Protein AF-A0A382D5P3-F1 (afdb_monomer_lite)

Sequence (60 aa):
MNQFKFGLNTSTIRPSGLMDKIKIAASAGYEAIELWNDDLTAYEEDGGSLADVKSALEDH

pLDDT: mean 95.72, std 7.36, range [55.84, 98.56]

Foldseek 3Di:
DDPDFAEDELVVPPPDALLVSLVVCVVVPGPHYDDDPVRQVVCVVVPHDVVVVVVSNVVD

Structure (mmCIF, N/CA/C/O backbone):
data_AF-A0A382D5P3-F1
#
_entry.id   AF-A0A382D5P3-F1
#
loop_
_atom_site.group_PDB
_atom_site.id
_atom_site.type_symbol
_atom_site.label_atom_id
_atom_site.label_alt_id
_atom_site.label_comp_id
_atom_site.label_asym_id
_atom_site.label_entity_id
_atom_site.label_seq_id
_atom_site.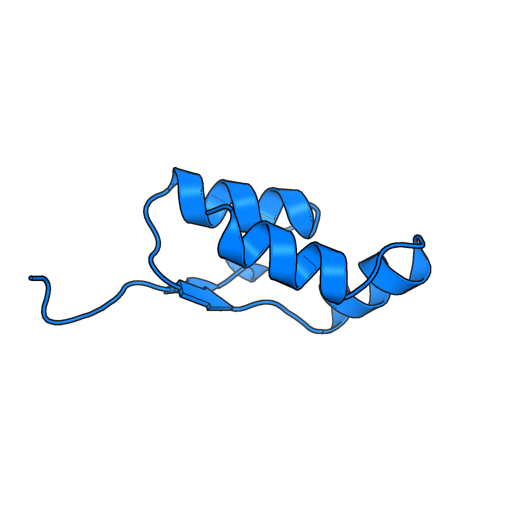pdbx_PDB_ins_code
_atom_site.Cartn_x
_atom_site.Cartn_y
_atom_site.Cartn_z
_atom_site.occupancy
_atom_site.B_iso_or_equiv
_atom_site.auth_seq_id
_atom_site.auth_comp_id
_atom_site.auth_asym_id
_atom_site.auth_atom_id
_atom_site.pdbx_PDB_model_num
ATOM 1 N N . MET A 1 1 ? -17.453 2.025 20.061 1.00 55.84 1 MET A N 1
ATOM 2 C CA . MET A 1 1 ? -16.133 1.798 19.438 1.00 55.84 1 MET A CA 1
ATOM 3 C C . MET A 1 1 ? -15.900 0.303 19.433 1.00 55.84 1 MET A C 1
ATOM 5 O O . MET A 1 1 ? -16.060 -0.306 20.487 1.00 55.84 1 MET A O 1
ATOM 9 N N . ASN A 1 2 ? -15.650 -0.287 18.265 1.00 63.41 2 ASN A N 1
ATOM 10 C CA . ASN A 1 2 ? -15.385 -1.719 18.164 1.00 63.41 2 ASN A CA 1
ATOM 11 C C . ASN A 1 2 ? -14.099 -2.052 18.930 1.00 63.41 2 ASN A C 1
ATOM 13 O O . ASN A 1 2 ? -13.121 -1.314 18.857 1.00 63.41 2 ASN A O 1
ATOM 17 N N . GLN A 1 3 ? -14.109 -3.152 19.680 1.00 84.56 3 GLN A N 1
ATOM 18 C CA . GLN A 1 3 ? -12.961 -3.578 20.487 1.00 84.56 3 GLN A CA 1
ATOM 19 C C . GLN A 1 3 ? -11.792 -4.091 19.619 1.00 84.56 3 GLN A C 1
ATOM 21 O O . GLN A 1 3 ? -10.674 -4.227 20.108 1.00 84.56 3 GLN A O 1
ATOM 26 N N . PHE A 1 4 ? -12.048 -4.340 18.328 1.00 88.19 4 PHE A N 1
ATOM 27 C CA . PHE A 1 4 ? -11.095 -4.858 17.353 1.00 88.19 4 PHE A CA 1
ATOM 28 C C . PHE A 1 4 ? -11.188 -4.077 16.045 1.00 88.19 4 PHE A C 1
ATOM 30 O O . PHE A 1 4 ? -12.292 -3.796 15.577 1.00 88.19 4 PHE A O 1
ATOM 37 N N . LYS A 1 5 ? -10.025 -3.790 15.459 1.00 92.25 5 LYS A N 1
ATOM 38 C CA . LYS A 1 5 ? -9.897 -3.279 14.095 1.00 92.25 5 LYS A CA 1
ATOM 39 C C . LYS A 1 5 ? -9.752 -4.449 13.137 1.00 92.25 5 LYS A C 1
ATOM 41 O O . LYS A 1 5 ? -8.956 -5.354 13.396 1.00 92.25 5 LYS A O 1
ATOM 46 N N . PHE A 1 6 ? -10.492 -4.425 12.037 1.00 94.12 6 PHE A N 1
ATOM 47 C CA . PHE A 1 6 ? -10.335 -5.420 10.983 1.00 94.12 6 PHE A CA 1
ATOM 48 C C . PHE A 1 6 ? -9.272 -4.966 9.986 1.00 94.12 6 PHE A C 1
ATOM 50 O O . PHE A 1 6 ? -9.330 -3.844 9.484 1.00 94.12 6 PHE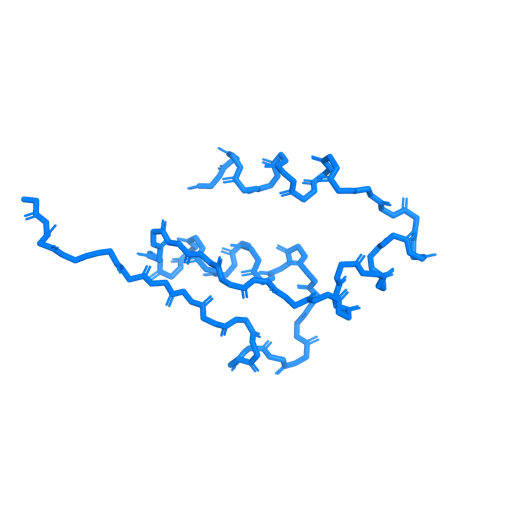 A O 1
ATOM 57 N N . GLY A 1 7 ? -8.319 -5.854 9.698 1.00 96.88 7 GLY A N 1
ATOM 58 C CA . GLY A 1 7 ? -7.301 -5.660 8.671 1.00 96.88 7 GLY A CA 1
ATOM 59 C C . GLY A 1 7 ? -7.539 -6.554 7.458 1.00 96.88 7 GLY A C 1
ATOM 60 O O . GLY A 1 7 ? -7.919 -7.714 7.624 1.00 96.88 7 GLY A O 1
ATOM 61 N N . LEU A 1 8 ? -7.310 -6.033 6.250 1.00 98.25 8 LEU A N 1
ATOM 62 C CA . LEU A 1 8 ? -7.360 -6.829 5.023 1.00 98.25 8 LEU A CA 1
ATOM 63 C C . LEU A 1 8 ? -5.968 -7.336 4.640 1.00 98.25 8 LEU A C 1
ATOM 65 O O . LEU A 1 8 ? -5.075 -6.543 4.341 1.00 98.25 8 LEU A O 1
ATOM 69 N N . ASN A 1 9 ? -5.809 -8.659 4.553 1.00 98.50 9 ASN A N 1
ATOM 70 C CA . ASN A 1 9 ? -4.657 -9.259 3.888 1.00 98.50 9 ASN A CA 1
ATOM 71 C C . ASN A 1 9 ? -4.844 -9.198 2.370 1.00 98.50 9 ASN A C 1
ATOM 73 O O . ASN A 1 9 ? -5.722 -9.863 1.808 1.00 98.50 9 ASN A O 1
ATOM 77 N N . THR A 1 10 ? -3.990 -8.426 1.699 1.00 98.38 10 THR A N 1
ATOM 78 C CA . THR A 1 10 ? -4.111 -8.156 0.259 1.00 98.38 10 THR A CA 1
ATOM 79 C C . THR A 1 10 ? -3.816 -9.357 -0.645 1.00 98.38 10 THR A C 1
ATOM 81 O O . THR A 1 10 ? -4.155 -9.319 -1.830 1.00 98.38 10 THR A O 1
ATOM 84 N N . SER A 1 11 ? -3.287 -10.470 -0.115 1.00 97.75 11 SER A N 1
ATOM 85 C CA . SER A 1 11 ? -3.195 -11.732 -0.870 1.00 97.75 11 SER A CA 1
ATOM 86 C C . SER A 1 11 ? -4.573 -12.291 -1.248 1.00 97.75 11 SER A C 1
ATOM 88 O O . SER A 1 11 ? -4.699 -12.934 -2.288 1.00 97.75 11 SER A O 1
ATOM 90 N N . THR A 1 12 ? -5.614 -11.962 -0.474 1.00 98.06 12 THR A N 1
ATOM 91 C CA . THR A 1 12 ? -7.011 -12.381 -0.700 1.00 98.06 12 THR A CA 1
ATOM 92 C C . THR A 1 12 ? -7.614 -11.791 -1.980 1.00 98.06 12 THR A C 1
ATOM 94 O O . THR A 1 12 ? -8.580 -12.330 -2.509 1.00 98.06 12 THR A O 1
ATOM 97 N N . ILE A 1 13 ? -7.051 -10.688 -2.484 1.00 97.56 13 ILE A N 1
ATOM 98 C CA . ILE A 1 13 ? -7.568 -9.933 -3.638 1.00 97.56 13 ILE A CA 1
ATOM 99 C C . ILE A 1 13 ? -6.558 -9.858 -4.795 1.00 97.56 13 ILE A C 1
ATOM 101 O O . ILE A 1 13 ? -6.594 -8.947 -5.619 1.00 97.56 13 ILE A O 1
ATOM 105 N N . ARG A 1 14 ? -5.634 -10.822 -4.889 1.00 96.44 14 ARG A N 1
ATOM 106 C CA . ARG A 1 14 ? -4.820 -10.996 -6.105 1.00 96.44 14 ARG A CA 1
ATOM 107 C C . ARG A 1 14 ? -5.740 -11.350 -7.295 1.00 96.44 14 ARG A C 1
ATOM 109 O O . ARG A 1 14 ? -6.691 -12.106 -7.101 1.00 96.44 14 ARG A O 1
ATOM 116 N N . PRO A 1 15 ? -5.476 -10.841 -8.517 1.00 96.38 15 PRO A N 1
ATOM 117 C CA . PRO A 1 15 ? -4.247 -10.181 -8.966 1.00 96.38 15 PRO A CA 1
ATOM 118 C C . PRO A 1 15 ? -4.302 -8.637 -8.998 1.00 96.38 15 PRO A C 1
ATOM 120 O O . PRO A 1 15 ? -3.540 -8.040 -9.749 1.00 96.38 15 PRO A O 1
ATOM 123 N N . SER A 1 16 ? -5.189 -7.973 -8.243 1.00 97.88 16 SER A N 1
ATOM 124 C CA . SER A 1 16 ? -5.310 -6.502 -8.274 1.00 97.88 16 SER A CA 1
ATOM 125 C C . SER A 1 16 ? -3.977 -5.779 -8.020 1.00 97.88 16 SER A C 1
ATOM 127 O O . SER A 1 16 ? -3.159 -6.243 -7.221 1.00 97.88 16 SER A O 1
ATOM 129 N N . GLY A 1 17 ? -3.777 -4.628 -8.673 1.00 97.44 17 GLY A N 1
ATOM 130 C CA . GLY A 1 17 ? -2.589 -3.790 -8.479 1.00 97.44 17 GLY A CA 1
ATOM 131 C C . GLY A 1 17 ? -2.515 -3.189 -7.072 1.00 97.44 17 GLY A C 1
ATOM 132 O O . GLY A 1 17 ? -3.528 -3.096 -6.377 1.00 97.44 17 GLY A O 1
ATOM 133 N N . LEU A 1 18 ? -1.320 -2.769 -6.644 1.00 98.31 18 LEU A N 1
ATOM 134 C CA . LEU A 1 18 ? -1.072 -2.256 -5.289 1.00 98.31 18 LEU A CA 1
ATOM 135 C C . LEU A 1 18 ? -2.018 -1.106 -4.900 1.00 98.31 18 LEU A C 1
ATOM 137 O O . LEU A 1 18 ? -2.658 -1.161 -3.851 1.00 98.31 18 LEU A O 1
ATOM 141 N N . MET A 1 19 ? -2.158 -0.099 -5.764 1.00 98.00 19 MET A N 1
ATOM 142 C CA . MET A 1 19 ? -3.004 1.069 -5.483 1.00 98.00 19 MET A CA 1
ATOM 143 C C . MET A 1 19 ? -4.494 0.708 -5.439 1.00 98.00 19 MET A C 1
ATOM 145 O O . MET A 1 19 ? -5.234 1.192 -4.582 1.00 98.00 19 MET A O 1
ATOM 149 N N . ASP A 1 20 ? -4.930 -0.215 -6.301 1.00 98.31 20 ASP A N 1
ATOM 150 C CA . ASP A 1 20 ? -6.301 -0.727 -6.274 1.00 98.31 20 ASP A CA 1
ATOM 151 C C . ASP A 1 20 ? -6.580 -1.511 -4.990 1.00 98.31 20 ASP A C 1
ATOM 153 O O . ASP A 1 20 ? -7.654 -1.371 -4.412 1.00 98.31 20 ASP A O 1
ATOM 157 N N . LYS A 1 21 ? -5.616 -2.303 -4.502 1.00 98.56 21 LYS A N 1
ATOM 158 C CA . LYS A 1 21 ? -5.742 -3.045 -3.238 1.00 98.56 21 LYS A CA 1
ATOM 159 C C . LYS A 1 21 ? -5.985 -2.107 -2.053 1.00 98.56 21 LYS A C 1
ATOM 161 O O . LYS A 1 21 ? -6.851 -2.405 -1.230 1.00 98.56 21 LYS A O 1
ATOM 166 N N . ILE A 1 22 ? -5.277 -0.976 -1.994 1.00 98.50 22 ILE A N 1
ATOM 167 C CA . ILE A 1 22 ? -5.469 0.056 -0.961 1.00 98.50 22 ILE A CA 1
ATOM 168 C C . ILE A 1 22 ? -6.887 0.636 -1.049 1.00 98.50 22 ILE A C 1
ATOM 170 O O . ILE A 1 22 ? -7.636 0.605 -0.070 1.00 98.50 22 ILE A O 1
ATOM 174 N N . LYS A 1 23 ? -7.305 1.061 -2.246 1.00 98.25 23 LYS A N 1
ATOM 175 C CA . LYS A 1 23 ? -8.650 1.600 -2.486 1.00 98.25 23 LYS A CA 1
ATOM 176 C C . LYS A 1 23 ? -9.762 0.601 -2.148 1.00 98.25 23 LYS A C 1
ATOM 178 O O . LYS A 1 23 ? -10.792 0.988 -1.593 1.00 98.25 23 LYS A O 1
ATOM 183 N N . ILE A 1 24 ? -9.582 -0.676 -2.487 1.00 98.25 24 ILE A N 1
ATOM 184 C CA . ILE A 1 24 ? -10.537 -1.754 -2.194 1.00 98.25 24 ILE A CA 1
ATOM 185 C C . ILE A 1 24 ? -10.666 -1.955 -0.683 1.00 98.25 24 ILE A C 1
ATOM 187 O O . ILE A 1 24 ? -11.791 -2.032 -0.194 1.00 98.25 24 ILE A O 1
ATOM 191 N N . ALA A 1 25 ? -9.551 -2.007 0.057 1.00 98.06 25 ALA A N 1
ATOM 192 C CA . ALA A 1 25 ? -9.570 -2.170 1.512 1.00 98.06 25 ALA A CA 1
ATOM 193 C C . ALA A 1 25 ? -10.373 -1.051 2.192 1.00 98.06 25 ALA A C 1
ATOM 195 O O . ALA A 1 25 ? -11.271 -1.332 2.989 1.00 98.06 25 ALA A O 1
ATOM 196 N N . ALA A 1 26 ? -10.109 0.196 1.798 1.00 97.12 26 ALA A N 1
ATOM 197 C CA . ALA A 1 26 ? -10.814 1.371 2.294 1.00 97.12 26 ALA A CA 1
ATOM 198 C C . ALA A 1 26 ? -12.307 1.343 1.938 1.00 97.12 26 ALA A C 1
ATOM 200 O O . ALA A 1 26 ? -13.170 1.489 2.802 1.00 97.12 26 ALA A O 1
ATOM 201 N N . SER A 1 27 ? -12.627 1.065 0.670 1.00 97.50 27 SER A N 1
ATOM 202 C CA . SER A 1 27 ? -14.014 0.997 0.184 1.00 97.50 27 SER A CA 1
ATOM 203 C C . SER A 1 27 ? -14.820 -0.122 0.853 1.00 97.50 27 SER A C 1
ATOM 205 O O . SER A 1 27 ? -16.035 -0.009 0.994 1.00 97.50 27 SER A O 1
ATOM 207 N N . ALA A 1 28 ? -14.154 -1.203 1.265 1.00 97.12 28 ALA A N 1
ATOM 208 C CA . ALA A 1 28 ? -14.756 -2.319 1.987 1.00 97.12 28 ALA A CA 1
ATOM 209 C C . ALA A 1 28 ? -14.882 -2.074 3.506 1.00 97.12 28 ALA A C 1
ATOM 211 O O . ALA A 1 28 ? -15.477 -2.897 4.200 1.00 97.12 28 ALA A O 1
ATOM 212 N N . GLY A 1 29 ? -14.361 -0.955 4.022 1.00 96.12 29 GLY A N 1
ATOM 213 C CA . GLY A 1 29 ? -14.474 -0.567 5.429 1.00 96.12 29 GLY A CA 1
ATOM 214 C C . GLY A 1 29 ? -13.453 -1.224 6.361 1.00 96.12 29 GLY A C 1
ATOM 215 O O . GLY A 1 29 ? -13.700 -1.302 7.565 1.00 96.12 29 GLY A O 1
ATOM 216 N N . TYR A 1 30 ? -12.327 -1.716 5.833 1.00 96.81 30 TYR A N 1
ATOM 217 C CA . TYR A 1 30 ? -11.217 -2.174 6.670 1.00 96.81 30 TYR A CA 1
ATOM 218 C C . TYR A 1 30 ? -10.456 -0.983 7.257 1.00 96.81 30 TYR A C 1
ATOM 220 O O . TYR A 1 30 ? -10.188 -0.004 6.573 1.00 96.81 30 TYR A O 1
ATOM 228 N N . GLU A 1 31 ? -10.067 -1.094 8.527 1.00 95.00 31 GLU A N 1
ATOM 229 C CA . GLU A 1 31 ? -9.333 -0.049 9.261 1.00 95.00 31 GLU A CA 1
ATOM 230 C C . GLU A 1 31 ? -7.811 -0.269 9.239 1.00 95.00 31 GLU A C 1
ATOM 232 O O . GLU A 1 31 ? -7.048 0.521 9.796 1.00 95.00 31 GLU A O 1
ATOM 237 N N . ALA A 1 32 ? -7.367 -1.389 8.670 1.00 96.06 32 ALA A N 1
ATOM 238 C CA . ALA A 1 32 ? -5.968 -1.738 8.498 1.00 96.06 32 ALA A CA 1
ATOM 239 C C . ALA A 1 32 ? -5.782 -2.558 7.215 1.00 96.06 32 ALA A C 1
ATOM 241 O O . ALA A 1 32 ? -6.714 -3.176 6.695 1.00 96.06 32 ALA A O 1
ATOM 242 N N . ILE A 1 33 ? -4.551 -2.604 6.724 1.00 98.19 33 ILE A N 1
ATOM 243 C CA . ILE A 1 33 ? -4.190 -3.346 5.522 1.00 98.19 33 ILE A CA 1
ATOM 244 C C . ILE A 1 33 ? -2.813 -3.978 5.7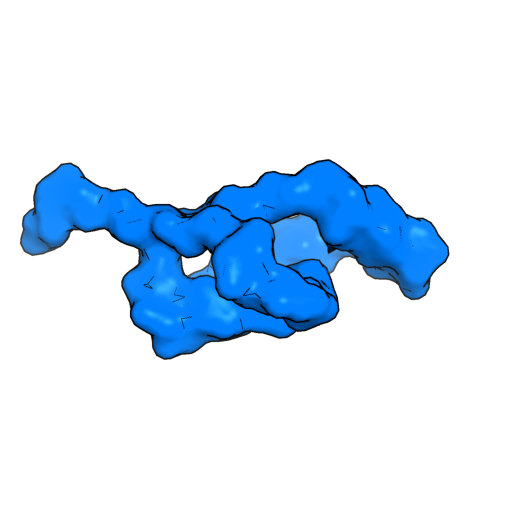05 1.00 98.19 33 ILE A C 1
ATOM 246 O O . ILE A 1 33 ? -1.908 -3.377 6.278 1.00 98.19 33 ILE A O 1
ATOM 250 N N . GLU A 1 34 ? -2.668 -5.208 5.227 1.00 98.31 34 GLU A N 1
ATOM 251 C CA . GLU A 1 34 ? -1.397 -5.921 5.157 1.00 98.31 34 GLU A CA 1
ATOM 252 C C . GLU A 1 34 ? -0.963 -5.985 3.688 1.00 98.31 34 GLU A C 1
ATOM 254 O O . GLU A 1 34 ? -1.586 -6.665 2.861 1.00 98.31 34 GLU A O 1
ATOM 259 N N . LEU A 1 35 ? 0.087 -5.225 3.370 1.00 98.25 35 LEU A N 1
ATOM 260 C CA . LEU A 1 35 ? 0.737 -5.181 2.060 1.00 98.25 35 LEU A CA 1
ATOM 261 C C . LEU A 1 35 ? 1.845 -6.239 1.976 1.00 98.25 35 LEU A C 1
ATOM 263 O O . LEU A 1 35 ? 2.440 -6.602 2.988 1.00 98.25 35 LEU A O 1
ATOM 267 N N . TRP A 1 36 ? 2.143 -6.701 0.761 1.00 98.25 36 TRP A N 1
ATOM 268 C CA . TRP A 1 36 ? 3.208 -7.671 0.495 1.00 98.25 36 TRP A CA 1
ATOM 269 C C . TRP A 1 36 ? 4.393 -7.008 -0.205 1.00 98.25 36 TRP A C 1
ATOM 271 O O . TRP A 1 36 ? 4.197 -6.199 -1.110 1.00 98.25 36 TRP A O 1
ATOM 281 N N . ASN A 1 37 ? 5.617 -7.397 0.166 1.00 98.06 37 ASN A N 1
ATOM 282 C CA . ASN A 1 37 ? 6.841 -6.836 -0.417 1.00 98.06 37 ASN A CA 1
ATOM 283 C C . ASN A 1 37 ? 6.895 -6.985 -1.942 1.00 98.06 37 ASN A C 1
ATOM 285 O O . ASN A 1 37 ? 7.289 -6.037 -2.602 1.00 98.06 37 ASN A O 1
ATOM 289 N N . ASP A 1 38 ? 6.438 -8.110 -2.504 1.00 97.44 38 ASP A N 1
ATOM 290 C CA . ASP A 1 38 ? 6.429 -8.314 -3.962 1.00 97.44 38 ASP A CA 1
ATOM 291 C C . ASP A 1 38 ? 5.608 -7.239 -4.698 1.00 97.44 38 ASP A C 1
ATOM 293 O O . ASP A 1 38 ? 6.012 -6.778 -5.760 1.00 97.44 38 ASP A O 1
ATOM 297 N N . ASP A 1 39 ? 4.474 -6.812 -4.125 1.00 97.88 39 ASP A N 1
ATOM 298 C CA . ASP A 1 39 ? 3.644 -5.750 -4.707 1.00 97.88 39 ASP A CA 1
ATOM 299 C C . ASP A 1 39 ? 4.320 -4.375 -4.574 1.00 97.88 39 ASP A C 1
ATOM 301 O O . ASP A 1 39 ? 4.218 -3.553 -5.482 1.00 97.88 39 ASP A O 1
ATOM 305 N N . LEU A 1 40 ? 5.006 -4.121 -3.450 1.00 98.38 40 LEU A N 1
ATOM 306 C CA . LEU A 1 40 ? 5.759 -2.882 -3.221 1.00 98.38 40 LEU A CA 1
ATOM 307 C C . LEU A 1 40 ? 6.941 -2.768 -4.187 1.00 98.38 40 LEU A C 1
ATOM 309 O O . LEU A 1 40 ? 7.100 -1.741 -4.838 1.00 98.38 40 LEU A O 1
ATOM 313 N N . THR A 1 41 ? 7.733 -3.834 -4.311 1.00 98.38 41 THR A N 1
ATOM 314 C CA . THR A 1 41 ? 8.878 -3.896 -5.221 1.00 98.38 41 THR A CA 1
ATOM 315 C C . THR A 1 41 ? 8.433 -3.746 -6.668 1.00 98.38 41 THR A C 1
ATOM 317 O O . THR A 1 41 ? 8.994 -2.915 -7.372 1.00 98.38 41 THR A O 1
ATOM 320 N N . ALA A 1 42 ? 7.383 -4.457 -7.095 1.00 98.06 42 ALA A N 1
ATOM 321 C CA . ALA A 1 42 ? 6.847 -4.303 -8.447 1.00 98.06 42 ALA A CA 1
ATOM 322 C C . ALA A 1 42 ? 6.374 -2.864 -8.720 1.00 98.06 42 ALA A C 1
ATOM 324 O O . ALA A 1 42 ? 6.614 -2.326 -9.795 1.00 98.06 42 ALA A O 1
ATOM 325 N N . TYR A 1 43 ? 5.744 -2.212 -7.737 1.00 98.38 43 TYR A N 1
ATOM 326 C CA . TYR A 1 43 ? 5.313 -0.821 -7.879 1.00 98.38 43 TYR A CA 1
ATOM 327 C C . TYR A 1 43 ? 6.490 0.159 -8.006 1.00 98.38 43 TYR A C 1
ATOM 329 O O . TYR A 1 43 ? 6.422 1.082 -8.814 1.00 98.38 43 TYR A O 1
ATOM 337 N N . GLU A 1 44 ? 7.574 -0.040 -7.247 1.00 98.38 44 GLU A N 1
ATOM 338 C CA . GLU A 1 44 ? 8.807 0.748 -7.399 1.00 98.38 44 GLU A CA 1
ATOM 339 C C . GLU A 1 44 ? 9.492 0.492 -8.754 1.00 98.38 44 GLU A C 1
ATOM 341 O O . GLU A 1 44 ? 9.951 1.434 -9.401 1.00 98.38 44 GLU A O 1
ATOM 346 N N . GLU A 1 45 ? 9.527 -0.761 -9.217 1.00 98.25 45 GLU A N 1
ATOM 347 C CA . GLU A 1 45 ? 10.080 -1.147 -10.525 1.00 98.25 45 GLU A CA 1
ATOM 348 C C . GLU A 1 45 ? 9.298 -0.535 -11.699 1.00 98.25 45 GLU A C 1
ATOM 350 O O . GLU A 1 45 ? 9.903 -0.127 -12.693 1.00 98.25 45 GLU A O 1
ATOM 355 N N . ASP A 1 46 ? 7.979 -0.385 -11.553 1.00 97.81 46 ASP A N 1
ATOM 356 C CA . ASP A 1 46 ? 7.098 0.288 -12.517 1.00 97.81 46 ASP A CA 1
ATOM 357 C C . ASP A 1 46 ? 7.161 1.831 -12.430 1.00 97.81 46 ASP A C 1
ATOM 359 O O . ASP A 1 46 ? 6.460 2.537 -13.163 1.00 97.81 46 ASP A O 1
ATOM 363 N N . GLY A 1 47 ? 8.031 2.378 -11.573 1.00 98.31 47 GLY A N 1
ATOM 364 C CA . GLY A 1 47 ? 8.311 3.811 -11.463 1.00 98.31 47 GLY A CA 1
ATOM 365 C C . GLY A 1 47 ? 7.494 4.558 -10.406 1.00 98.31 47 GLY A C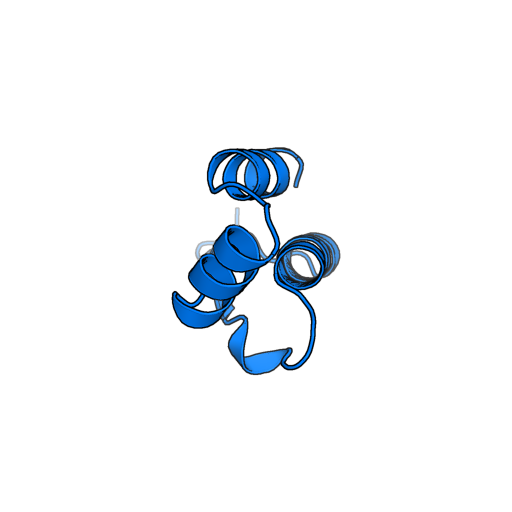 1
ATOM 366 O O . GLY A 1 47 ? 7.553 5.789 -10.358 1.00 98.31 47 GLY A O 1
ATOM 367 N N . GLY A 1 48 ? 6.741 3.847 -9.568 1.00 98.25 48 GLY A N 1
ATOM 368 C CA . GLY A 1 48 ? 6.090 4.405 -8.386 1.00 98.25 48 GLY A CA 1
ATOM 369 C C . GLY A 1 48 ? 7.051 4.587 -7.206 1.00 98.25 48 GLY A C 1
ATOM 370 O O . GLY A 1 48 ? 8.218 4.202 -7.253 1.00 98.25 48 GLY A O 1
ATOM 371 N N . SER A 1 49 ? 6.563 5.178 -6.114 1.00 98.38 49 SER A N 1
ATOM 372 C CA . SER A 1 49 ? 7.336 5.348 -4.881 1.00 98.38 49 SER A CA 1
ATOM 373 C C . SER A 1 49 ? 6.570 4.910 -3.632 1.00 98.38 49 SER A C 1
ATOM 375 O O . SER A 1 49 ? 5.345 5.007 -3.553 1.00 98.38 49 SER A O 1
ATOM 377 N N . LEU A 1 50 ? 7.292 4.509 -2.581 1.00 98.31 50 LEU A N 1
ATOM 378 C CA . LEU A 1 50 ? 6.679 4.238 -1.271 1.00 98.31 50 LEU A CA 1
ATOM 379 C C . LEU A 1 50 ? 6.029 5.484 -0.642 1.00 98.31 50 LEU A C 1
ATOM 381 O O . LEU A 1 50 ? 5.167 5.354 0.228 1.00 98.31 50 LEU A O 1
ATOM 385 N N . ALA A 1 51 ? 6.416 6.688 -1.079 1.00 98.44 51 ALA A N 1
ATOM 386 C CA . ALA A 1 51 ? 5.734 7.918 -0.689 1.00 98.44 51 ALA A CA 1
ATOM 387 C C . ALA A 1 51 ? 4.307 7.965 -1.256 1.00 98.44 51 ALA A C 1
ATOM 389 O O . ALA A 1 51 ? 3.392 8.308 -0.514 1.00 98.44 51 ALA A O 1
ATOM 390 N N . ASP A 1 52 ? 4.099 7.530 -2.504 1.00 98.31 52 ASP A N 1
ATOM 391 C CA . ASP A 1 52 ? 2.761 7.439 -3.107 1.00 98.31 52 ASP A CA 1
ATOM 392 C C . ASP A 1 52 ? 1.889 6.418 -2.370 1.00 98.31 52 ASP A C 1
ATOM 394 O O . ASP A 1 52 ? 0.718 6.673 -2.097 1.00 98.31 52 ASP A O 1
ATOM 398 N N . VAL A 1 53 ? 2.477 5.275 -1.996 1.00 98.31 53 VAL A N 1
ATOM 399 C CA . VAL A 1 53 ? 1.801 4.237 -1.201 1.00 98.31 53 VAL A CA 1
ATOM 400 C C . VAL A 1 53 ? 1.355 4.806 0.141 1.00 98.31 53 VAL A C 1
ATOM 402 O O . VAL A 1 53 ? 0.208 4.621 0.542 1.00 98.31 53 VAL A O 1
ATOM 405 N N . LYS A 1 54 ? 2.244 5.532 0.829 1.00 98.25 54 LYS A N 1
ATOM 406 C CA . LYS A 1 54 ? 1.910 6.207 2.083 1.00 98.25 54 LYS A CA 1
ATOM 407 C C . LYS A 1 54 ? 0.783 7.224 1.885 1.00 98.25 54 LYS A C 1
ATOM 409 O O . LYS A 1 54 ? -0.160 7.202 2.665 1.00 98.25 54 LYS A O 1
ATOM 414 N N . SER A 1 55 ? 0.857 8.074 0.862 1.00 98.31 55 SER A N 1
ATOM 415 C CA . SER A 1 55 ? -0.194 9.056 0.575 1.00 98.31 55 SER A CA 1
ATOM 416 C C . SER A 1 55 ? -1.543 8.386 0.314 1.00 98.31 55 SER A C 1
ATOM 418 O O . SER A 1 55 ? -2.536 8.787 0.904 1.00 98.31 55 SER A O 1
ATOM 420 N N . AL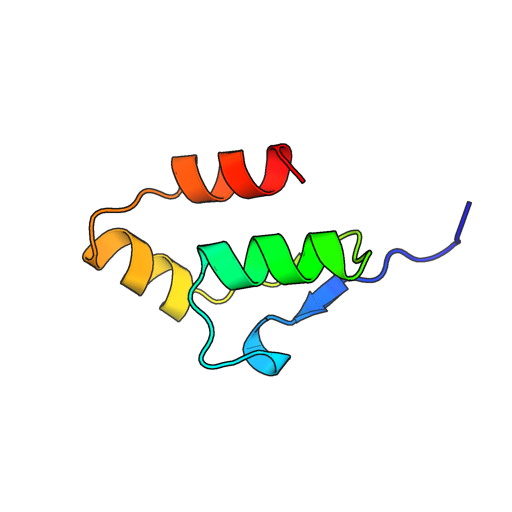A A 1 56 ? -1.581 7.297 -0.457 1.00 97.88 56 ALA A N 1
ATOM 421 C CA . ALA A 1 56 ? -2.818 6.554 -0.689 1.00 97.88 56 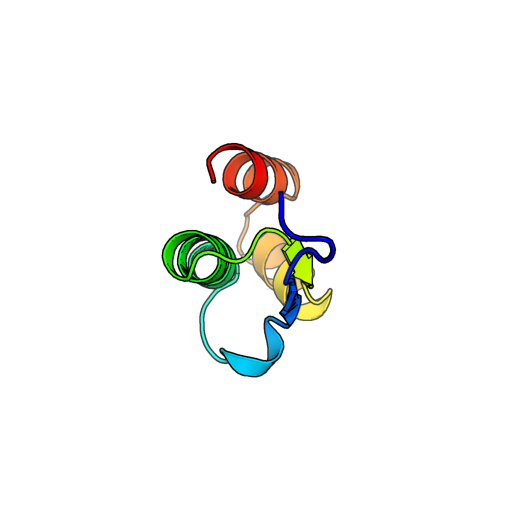ALA A CA 1
ATOM 422 C C . ALA A 1 56 ? -3.383 5.881 0.573 1.00 97.88 56 ALA A C 1
ATOM 424 O O . ALA A 1 56 ? -4.593 5.701 0.670 1.00 97.88 56 ALA A O 1
ATOM 425 N N . LEU A 1 57 ? -2.532 5.501 1.532 1.00 97.75 57 LEU A N 1
ATOM 426 C CA . LEU A 1 57 ? -2.964 5.002 2.842 1.00 97.75 57 LEU A CA 1
ATOM 427 C C . LEU A 1 57 ? -3.471 6.118 3.769 1.00 97.75 57 LEU A C 1
ATOM 429 O O . LEU A 1 57 ? -4.221 5.820 4.687 1.00 97.75 57 LEU A O 1
ATOM 433 N N . GLU A 1 58 ? -3.030 7.365 3.581 1.00 96.75 58 GLU A N 1
ATOM 434 C CA . GLU A 1 58 ? -3.478 8.531 4.362 1.00 96.75 58 GLU A CA 1
ATOM 435 C C . GLU A 1 58 ? -4.753 9.171 3.781 1.00 96.75 58 GLU A C 1
ATOM 437 O O . GLU A 1 58 ? -5.548 9.738 4.531 1.00 96.75 58 GLU A O 1
ATOM 442 N N . ASP A 1 59 ? -4.962 9.066 2.464 1.00 95.00 59 ASP A N 1
ATOM 443 C CA . ASP A 1 59 ? -6.157 9.549 1.753 1.00 95.00 59 ASP A CA 1
ATOM 444 C C . ASP A 1 59 ? -7.425 8.718 2.046 1.00 95.00 59 ASP A C 1
ATOM 446 O O . ASP A 1 59 ? -8.539 9.112 1.675 1.00 95.00 59 ASP A O 1
ATOM 450 N N . HIS A 1 60 ? -7.264 7.559 2.684 1.00 83.25 60 HIS A N 1
ATOM 451 C CA . HIS A 1 60 ? -8.288 6.542 2.901 1.00 83.25 60 HIS A CA 1
ATOM 452 C C . HIS A 1 60 ? -8.428 6.169 4.379 1.00 83.25 60 HIS A C 1
ATOM 454 O O . HIS A 1 60 ? -9.592 5.989 4.809 1.00 83.25 60 HIS A O 1
#

Radius of gyration: 11.76 Å; chains: 1; bounding box: 26×22×33 Å

Organism: NCBI:txid408172

InterPro domains:
  IPR036237 Xylose isomerase-like superfamily [SSF51658] (3-60)

Secondary structure (DSSP, 8-state):
--SS--EEEGGGGTTS-HHHHHHHHHHTT-SEEE--HHHHHHHHHTT--HHHHHHHHH--